Protein AF-A0A819IZ99-F1 (afdb_monomer)

Radius of gyration: 15.67 Å; Cα contacts (8 Å, |Δi|>4): 150; chains: 1; bounding box: 40×36×44 Å

Structure (mmCIF, N/CA/C/O backbone):
data_AF-A0A819IZ99-F1
#
_entry.id   AF-A0A819IZ99-F1
#
loop_
_atom_site.group_PDB
_atom_site.id
_atom_site.type_symbol
_atom_site.label_atom_id
_atom_site.label_alt_id
_atom_site.label_comp_id
_atom_site.label_asym_id
_atom_site.label_entity_id
_atom_site.label_seq_id
_atom_site.pdbx_PDB_ins_code
_atom_site.Cartn_x
_atom_site.Cartn_y
_atom_site.Cartn_z
_atom_site.occupancy
_atom_site.B_iso_or_equiv
_atom_site.auth_seq_id
_atom_site.auth_comp_id
_atom_site.auth_asym_id
_atom_site.auth_atom_id
_atom_site.pdbx_PDB_model_num
ATOM 1 N N . ASN A 1 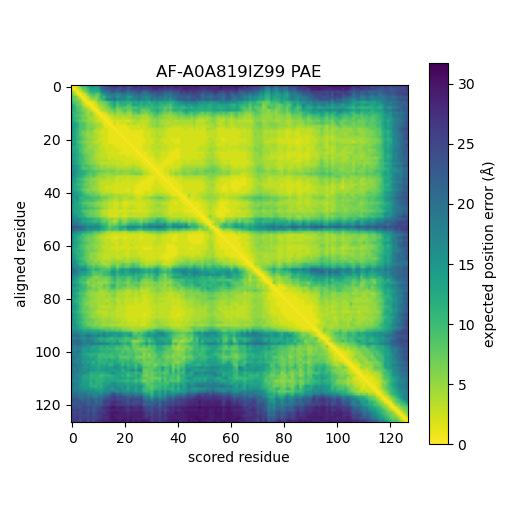1 ? 2.839 19.518 -19.912 1.00 38.50 1 ASN A N 1
ATOM 2 C CA . ASN A 1 1 ? 2.893 18.365 -20.835 1.00 38.50 1 ASN A CA 1
ATOM 3 C C . ASN A 1 1 ? 1.969 17.259 -20.353 1.00 38.50 1 ASN A C 1
ATOM 5 O O . ASN A 1 1 ? 2.310 16.549 -19.422 1.00 38.50 1 ASN A O 1
ATOM 9 N N . LEU A 1 2 ? 0.783 17.145 -20.958 1.00 36.69 2 LEU A N 1
ATOM 10 C CA . LEU A 1 2 ? -0.216 16.090 -20.690 1.00 36.69 2 LEU A CA 1
ATOM 11 C C . LEU A 1 2 ? 0.168 14.724 -21.302 1.00 36.69 2 LEU A C 1
ATOM 13 O O . LEU A 1 2 ? -0.513 13.726 -21.088 1.00 36.69 2 LEU A O 1
ATOM 17 N N . SER A 1 3 ? 1.264 14.670 -22.064 1.00 48.91 3 SER A N 1
ATOM 18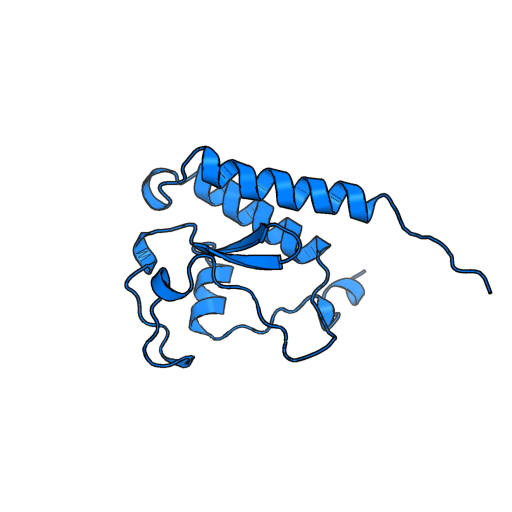 C CA . SER A 1 3 ? 1.785 13.456 -22.704 1.00 48.91 3 SER A CA 1
ATOM 19 C C . SER A 1 3 ? 2.386 12.457 -21.714 1.00 48.91 3 SER A C 1
ATOM 21 O O . SER A 1 3 ? 2.387 11.260 -21.986 1.00 48.91 3 SER A O 1
ATOM 23 N N . ASP A 1 4 ? 2.858 12.934 -20.559 1.00 50.50 4 ASP A N 1
ATOM 24 C CA . ASP A 1 4 ? 3.489 12.096 -19.539 1.00 50.50 4 ASP A CA 1
ATOM 25 C C . ASP A 1 4 ? 2.494 11.420 -18.609 1.00 50.50 4 ASP A C 1
ATOM 27 O O . ASP A 1 4 ? 2.907 10.553 -17.858 1.00 50.50 4 ASP A O 1
ATOM 31 N N . THR A 1 5 ? 1.209 11.782 -18.615 1.00 51.91 5 THR A N 1
ATOM 32 C CA . THR A 1 5 ? 0.215 11.216 -17.685 1.00 51.91 5 THR A CA 1
ATOM 33 C C . THR A 1 5 ? -0.387 9.916 -18.222 1.00 51.91 5 THR A C 1
ATOM 35 O O . THR A 1 5 ? -0.572 8.969 -17.462 1.00 51.91 5 THR A O 1
ATOM 38 N N . ASN A 1 6 ? -0.563 9.808 -19.543 1.00 54.19 6 ASN A N 1
ATOM 39 C CA . ASN A 1 6 ? -1.205 8.664 -20.206 1.00 54.19 6 ASN A CA 1
ATOM 40 C C . ASN A 1 6 ? -0.231 7.569 -20.673 1.00 54.19 6 ASN A C 1
ATOM 42 O O . ASN A 1 6 ? -0.625 6.662 -21.408 1.00 54.19 6 ASN A O 1
ATOM 46 N N . HIS A 1 7 ? 1.044 7.626 -20.275 1.00 60.16 7 HIS A N 1
ATOM 47 C CA . HIS A 1 7 ? 1.985 6.568 -20.626 1.00 60.16 7 HIS A CA 1
ATOM 48 C C . HIS A 1 7 ? 1.517 5.241 -19.993 1.00 60.16 7 HIS A C 1
ATOM 50 O O . HIS A 1 7 ? 1.280 5.198 -18.787 1.00 60.16 7 HIS A O 1
ATOM 56 N N . PRO A 1 8 ? 1.446 4.113 -20.726 1.00 60.59 8 PRO A N 1
ATOM 57 C CA . PRO A 1 8 ? 0.937 2.835 -20.200 1.00 60.59 8 PRO A CA 1
ATOM 58 C C . PRO A 1 8 ? 1.752 2.267 -19.024 1.00 60.59 8 PRO A C 1
ATOM 60 O O . PRO A 1 8 ? 1.306 1.359 -18.331 1.00 60.59 8 PRO A O 1
ATOM 63 N N . ARG A 1 9 ? 2.946 2.820 -18.777 1.00 65.00 9 ARG A N 1
ATOM 64 C CA . ARG A 1 9 ? 3.799 2.530 -17.608 1.00 65.00 9 ARG A CA 1
ATOM 65 C C . ARG A 1 9 ? 3.487 3.401 -16.382 1.00 65.00 9 ARG A C 1
ATOM 67 O O . ARG A 1 9 ? 4.137 3.247 -15.356 1.00 65.00 9 ARG A O 1
ATOM 74 N N . ASN A 1 10 ? 2.521 4.305 -16.467 1.00 65.44 10 ASN A N 1
ATOM 75 C CA . ASN A 1 10 ? 1.985 5.026 -15.310 1.00 65.44 10 ASN A CA 1
ATOM 76 C C . ASN A 1 10 ? 0.787 4.318 -14.693 1.00 65.44 10 ASN A C 1
ATOM 78 O O . ASN A 1 10 ? 0.373 4.668 -13.595 1.00 65.44 10 ASN A O 1
ATOM 82 N N . CYS A 1 11 ? 0.226 3.335 -15.393 1.00 66.38 11 CYS A N 1
ATOM 83 C CA . CYS A 1 11 ? -0.916 2.581 -14.917 1.00 66.38 11 CYS A CA 1
ATOM 84 C C . CYS A 1 11 ? -0.431 1.296 -14.249 1.00 66.38 11 CYS A C 1
ATOM 86 O O . CYS A 1 11 ? 0.331 0.521 -14.835 1.00 66.38 11 CYS A O 1
ATOM 88 N N . LEU A 1 12 ? -0.911 1.045 -13.034 1.00 75.00 12 LEU A N 1
ATOM 89 C CA . LEU A 1 12 ? -0.800 -0.254 -12.389 1.00 75.00 12 LEU A CA 1
ATOM 90 C C . LEU A 1 12 ? -2.144 -0.961 -12.550 1.00 75.00 12 LEU A C 1
ATOM 92 O O . LEU A 1 12 ? -3.147 -0.508 -12.016 1.00 75.00 12 LEU A O 1
ATOM 96 N N . ARG A 1 13 ? -2.175 -2.059 -13.309 1.00 77.25 13 ARG A N 1
ATOM 97 C CA . ARG A 1 13 ? -3.396 -2.863 -13.429 1.00 77.25 13 ARG A CA 1
ATOM 98 C C . ARG A 1 13 ? -3.551 -3.717 -12.178 1.00 77.25 13 ARG A C 1
ATOM 100 O O . ARG A 1 13 ? -2.744 -4.619 -11.954 1.00 77.25 13 ARG A O 1
ATOM 107 N N . LEU A 1 14 ? -4.577 -3.419 -11.395 1.00 81.69 14 LEU A N 1
ATOM 108 C CA . LEU A 1 14 ? -4.928 -4.117 -10.165 1.00 81.69 14 LEU A CA 1
ATOM 109 C C . LEU A 1 14 ? -6.275 -4.823 -10.337 1.00 81.69 14 LEU A C 1
ATOM 111 O O . LEU A 1 14 ? -7.040 -4.516 -11.248 1.00 81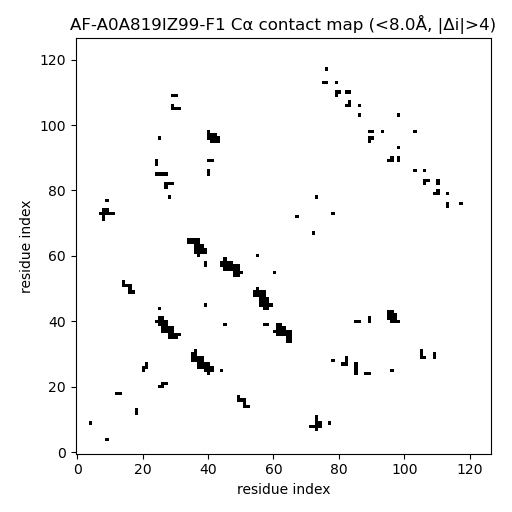.69 14 LEU A O 1
ATOM 115 N N . ALA A 1 15 ? -6.552 -5.801 -9.478 1.00 83.31 15 ALA A N 1
ATOM 116 C CA . ALA A 1 15 ? -7.911 -6.309 -9.349 1.00 83.31 15 ALA A CA 1
ATOM 117 C C . ALA A 1 15 ? -8.796 -5.224 -8.714 1.00 83.31 15 ALA A C 1
ATOM 119 O O . ALA A 1 15 ? -8.303 -4.471 -7.877 1.00 83.31 15 ALA A O 1
ATOM 120 N N . THR A 1 16 ? -10.075 -5.148 -9.087 1.00 86.69 16 THR A N 1
ATOM 121 C CA . THR A 1 16 ? -10.964 -4.018 -8.758 1.00 86.69 16 THR A CA 1
ATOM 122 C C . THR A 1 16 ? -10.985 -3.655 -7.271 1.00 86.69 16 THR A C 1
ATOM 124 O O . THR A 1 16 ? -10.921 -2.485 -6.912 1.00 86.69 16 THR A O 1
ATOM 127 N N . GLU A 1 17 ? -11.026 -4.637 -6.374 1.00 88.88 17 GLU A N 1
ATOM 128 C CA . GLU A 1 17 ? -11.041 -4.375 -4.931 1.00 88.88 17 GLU A CA 1
ATOM 129 C C . GLU A 1 17 ? -9.689 -3.869 -4.420 1.00 88.88 17 GLU A C 1
ATOM 131 O O . GLU A 1 17 ? -9.638 -3.011 -3.538 1.00 88.88 17 GLU A O 1
ATOM 136 N N . ILE A 1 18 ? -8.594 -4.372 -4.995 1.00 88.44 18 ILE A N 1
ATOM 137 C CA . ILE A 1 18 ? -7.238 -3.912 -4.682 1.00 88.44 18 ILE A CA 1
ATOM 138 C C . ILE A 1 18 ? -7.050 -2.483 -5.199 1.00 88.44 18 ILE A C 1
ATOM 140 O O . ILE A 1 18 ? -6.493 -1.662 -4.480 1.00 88.44 18 ILE A O 1
ATOM 144 N N . GLU A 1 19 ? -7.552 -2.170 -6.396 1.00 89.31 19 GLU A N 1
ATOM 145 C CA . GLU A 1 19 ? -7.560 -0.820 -6.969 1.00 89.31 19 GLU A CA 1
ATOM 146 C C . GLU A 1 19 ? -8.320 0.157 -6.068 1.00 89.31 19 GLU A C 1
ATOM 148 O O . GLU A 1 19 ? -7.755 1.153 -5.629 1.00 89.31 19 GLU A O 1
ATOM 153 N N . HIS A 1 20 ? -9.546 -0.183 -5.661 1.00 90.31 20 HIS A N 1
ATOM 154 C CA . HIS A 1 20 ? -10.320 0.646 -4.735 1.00 90.31 20 HIS A CA 1
ATOM 155 C C . HIS A 1 20 ? -9.607 0.877 -3.396 1.00 90.31 20 HIS A C 1
ATOM 157 O O . HIS A 1 20 ? -9.636 1.987 -2.860 1.00 90.31 20 HIS A O 1
ATOM 163 N N . ALA A 1 21 ? -8.975 -0.155 -2.829 1.00 90.19 21 ALA A N 1
ATOM 164 C CA . ALA A 1 21 ? -8.215 -0.020 -1.589 1.00 90.19 21 ALA A CA 1
ATOM 165 C C . ALA A 1 21 ? -6.928 0.806 -1.777 1.00 90.19 21 ALA A C 1
ATOM 167 O O . ALA A 1 21 ? -6.532 1.536 -0.866 1.00 90.19 21 ALA A O 1
ATOM 168 N N . PHE A 1 22 ? -6.299 0.719 -2.951 1.00 89.81 22 PHE A N 1
ATOM 169 C CA . PHE A 1 22 ? -5.117 1.490 -3.333 1.00 89.81 22 PHE A CA 1
ATOM 170 C C . PHE A 1 22 ? -5.449 2.978 -3.523 1.00 89.81 22 PHE A C 1
ATOM 172 O O . PHE A 1 22 ? -4.749 3.839 -2.985 1.00 89.81 22 PHE A O 1
ATOM 179 N N . ASP A 1 23 ? -6.554 3.293 -4.199 1.00 88.12 23 ASP A N 1
ATOM 180 C CA . ASP A 1 23 ? -7.024 4.666 -4.426 1.00 88.12 23 ASP A CA 1
ATOM 181 C C . ASP A 1 23 ? -7.458 5.346 -3.126 1.00 88.12 23 ASP A C 1
ATOM 183 O O . ASP A 1 23 ? -7.150 6.515 -2.885 1.00 88.12 23 ASP A O 1
ATOM 187 N N . LYS A 1 24 ? -8.115 4.591 -2.237 1.00 89.19 24 LYS A N 1
ATOM 188 C CA . LYS A 1 24 ? -8.489 5.055 -0.892 1.00 89.19 24 LYS A CA 1
ATOM 189 C C . LYS A 1 24 ? -7.335 5.030 0.112 1.00 89.19 24 LYS A C 1
ATOM 191 O O . LYS A 1 24 ? -7.543 5.380 1.271 1.00 89.19 24 LYS A O 1
ATOM 196 N N . LYS A 1 25 ? -6.132 4.624 -0.312 1.00 89.56 25 LYS A N 1
ATOM 197 C CA . LYS A 1 25 ? -4.912 4.557 0.513 1.00 89.56 25 LYS A CA 1
ATOM 198 C C . LYS A 1 25 ? -5.042 3.656 1.746 1.00 89.56 25 LYS A C 1
ATOM 200 O O . LYS A 1 25 ? -4.316 3.824 2.721 1.00 89.56 25 LYS A O 1
ATOM 205 N N . TYR A 1 26 ? -5.924 2.659 1.702 1.00 89.44 26 TYR A N 1
ATOM 206 C CA . TYR A 1 26 ? -5.980 1.603 2.717 1.00 89.44 26 TYR A CA 1
ATOM 207 C C . TYR A 1 26 ? -4.831 0.605 2.581 1.00 89.44 26 TYR A C 1
ATOM 209 O O . TYR A 1 26 ? -4.460 -0.058 3.551 1.00 89.44 26 TYR A O 1
ATOM 217 N N . LEU A 1 27 ? -4.236 0.532 1.393 1.00 90.88 27 LEU A N 1
ATOM 218 C CA . LEU A 1 27 ? -3.001 -0.184 1.127 1.00 90.88 27 LEU A CA 1
ATOM 219 C C . LEU A 1 27 ? -2.093 0.640 0.214 1.00 90.88 27 LEU A C 1
ATOM 221 O O . LEU A 1 27 ? -2.522 1.577 -0.458 1.00 90.88 27 LEU A O 1
ATOM 225 N N . THR A 1 28 ? -0.824 0.266 0.185 1.00 90.25 28 THR A N 1
ATOM 226 C CA . THR A 1 28 ? 0.196 0.835 -0.687 1.00 90.25 28 THR A CA 1
ATOM 227 C C . THR A 1 28 ? 1.223 -0.236 -1.063 1.00 90.25 28 THR A C 1
ATOM 229 O O . THR A 1 28 ? 1.003 -1.429 -0.849 1.00 90.25 28 THR A O 1
ATOM 232 N N . ILE A 1 29 ? 2.337 0.173 -1.663 1.00 87.38 29 ILE A N 1
ATOM 233 C CA . ILE A 1 29 ? 3.429 -0.706 -2.066 1.00 87.38 29 ILE A CA 1
ATOM 234 C C . ILE A 1 29 ? 4.685 -0.321 -1.289 1.00 87.38 29 ILE A C 1
ATOM 236 O O . ILE A 1 29 ? 5.019 0.851 -1.148 1.00 87.38 29 ILE A O 1
ATOM 240 N N . THR A 1 30 ? 5.427 -1.303 -0.809 1.00 84.50 30 THR A N 1
ATOM 241 C CA . THR A 1 30 ? 6.755 -1.093 -0.227 1.00 84.50 30 THR A CA 1
ATOM 242 C C . THR A 1 30 ? 7.795 -1.821 -1.059 1.00 84.50 30 THR A C 1
ATOM 244 O O . THR A 1 30 ? 7.475 -2.644 -1.923 1.00 84.50 30 THR A O 1
ATOM 247 N N . LYS A 1 31 ? 9.067 -1.492 -0.839 1.00 80.06 31 LYS A N 1
ATOM 248 C CA . LYS A 1 31 ? 10.182 -2.220 -1.434 1.00 80.06 31 LYS A CA 1
ATOM 249 C C . LYS A 1 31 ? 11.118 -2.676 -0.342 1.00 80.06 31 LYS A C 1
ATOM 251 O O . LYS A 1 31 ? 11.646 -1.861 0.404 1.00 80.06 31 LYS A O 1
ATOM 256 N N . GLU A 1 32 ? 11.362 -3.972 -0.318 1.00 78.88 32 GLU A N 1
ATOM 257 C CA . GLU A 1 32 ? 12.249 -4.612 0.639 1.00 78.88 32 GLU A CA 1
ATOM 258 C C . GLU A 1 32 ? 13.127 -5.604 -0.121 1.00 78.88 32 GLU A C 1
ATOM 260 O O . GLU A 1 32 ? 12.629 -6.371 -0.947 1.00 78.88 32 GLU A O 1
ATOM 265 N N . ASN A 1 33 ? 14.445 -5.543 0.086 1.00 79.44 33 ASN A N 1
ATOM 266 C CA . ASN A 1 33 ? 15.422 -6.410 -0.589 1.00 79.44 33 ASN A CA 1
ATOM 267 C C . ASN A 1 33 ? 15.273 -6.444 -2.125 1.00 79.44 33 ASN A C 1
ATOM 269 O O . ASN A 1 33 ? 15.446 -7.474 -2.768 1.00 79.44 33 ASN A O 1
ATOM 273 N N . GLY A 1 34 ? 14.906 -5.309 -2.733 1.00 76.06 34 GLY A N 1
ATOM 274 C CA . GLY A 1 34 ? 14.709 -5.198 -4.183 1.00 76.06 34 GLY A CA 1
ATOM 275 C C . GLY A 1 34 ? 13.347 -5.679 -4.703 1.00 76.06 34 GLY A C 1
ATOM 276 O O . GLY A 1 34 ? 13.022 -5.388 -5.855 1.00 76.06 34 GLY A O 1
ATOM 277 N N . GLN A 1 35 ? 12.531 -6.326 -3.869 1.00 82.88 35 GLN A N 1
ATOM 278 C CA . GLN A 1 35 ? 11.209 -6.840 -4.219 1.00 82.88 35 GLN A CA 1
ATOM 279 C C . GLN A 1 35 ? 10.115 -5.844 -3.815 1.00 82.88 35 GLN A C 1
ATOM 281 O O . GLN A 1 35 ? 10.101 -5.345 -2.692 1.00 82.88 35 GLN A O 1
ATOM 286 N N . LEU A 1 36 ? 9.185 -5.559 -4.734 1.00 84.75 36 LEU A N 1
ATOM 287 C CA . LEU A 1 36 ? 7.978 -4.791 -4.415 1.00 84.75 36 LEU A CA 1
ATOM 288 C C . LEU A 1 36 ? 6.980 -5.693 -3.693 1.00 84.75 36 LEU A C 1
ATOM 290 O O . LEU A 1 36 ? 6.758 -6.823 -4.134 1.00 84.75 36 LEU A O 1
ATOM 294 N N . LYS A 1 37 ? 6.380 -5.189 -2.619 1.00 87.19 37 LYS A N 1
ATOM 295 C CA . LYS A 1 37 ? 5.417 -5.904 -1.780 1.00 87.19 37 LYS A CA 1
ATOM 296 C C . LYS A 1 37 ? 4.177 -5.058 -1.531 1.00 87.19 37 LYS A C 1
ATOM 298 O O . LYS A 1 37 ? 4.258 -3.832 -1.527 1.00 87.19 37 LYS A O 1
ATOM 303 N N . ILE A 1 38 ? 3.037 -5.711 -1.334 1.00 89.56 38 ILE A N 1
ATOM 304 C CA . ILE A 1 38 ? 1.808 -5.045 -0.902 1.00 89.56 38 ILE A CA 1
ATOM 305 C C . ILE A 1 38 ? 1.946 -4.731 0.583 1.00 89.56 38 ILE A C 1
ATOM 307 O O . ILE A 1 38 ? 2.358 -5.578 1.369 1.00 89.56 38 ILE A O 1
ATOM 311 N N . PHE A 1 39 ? 1.578 -3.522 0.981 1.00 89.69 39 PHE A N 1
ATOM 312 C CA . PHE A 1 39 ? 1.580 -3.107 2.372 1.00 89.69 39 PHE A CA 1
ATOM 313 C C . PHE A 1 39 ? 0.195 -2.596 2.745 1.00 89.69 39 PHE A C 1
ATOM 315 O O . PHE A 1 39 ? -0.314 -1.666 2.127 1.00 89.69 39 PHE A O 1
ATOM 322 N N . LEU A 1 40 ? -0.423 -3.200 3.756 1.00 90.69 40 LEU A N 1
ATOM 323 C CA . LEU A 1 40 ? -1.702 -2.711 4.264 1.00 90.69 40 LEU A CA 1
ATOM 324 C C . LEU A 1 40 ? -1.427 -1.577 5.238 1.00 90.69 40 LEU A C 1
ATOM 326 O O . LEU A 1 40 ? -0.737 -1.781 6.231 1.00 90.69 40 LEU A O 1
ATOM 330 N N . LEU A 1 41 ? -1.986 -0.406 4.953 1.00 87.62 41 LEU A N 1
ATOM 331 C CA . LEU A 1 41 ? -1.912 0.741 5.847 1.00 87.62 41 LEU A CA 1
ATOM 332 C C . LEU A 1 41 ? -3.037 0.692 6.879 1.00 87.62 41 LEU A C 1
ATOM 334 O O . LEU A 1 41 ? -2.836 1.143 7.994 1.00 87.62 41 LEU A O 1
ATOM 338 N N . SER A 1 42 ? -4.219 0.169 6.535 1.00 86.62 42 SER A N 1
ATOM 339 C CA . SER A 1 42 ? -5.331 0.039 7.481 1.00 86.62 42 SER A CA 1
ATOM 340 C C . SER A 1 42 ? -5.636 -1.419 7.796 1.00 86.62 42 SER A C 1
ATOM 342 O O . SER A 1 42 ? -5.908 -2.227 6.908 1.00 86.62 42 SER A O 1
ATOM 344 N N . LYS A 1 43 ? -5.676 -1.750 9.090 1.00 81.88 43 LYS A N 1
ATOM 345 C CA . LYS A 1 43 ? -6.090 -3.080 9.565 1.00 81.88 43 LYS A CA 1
ATOM 346 C C . LYS A 1 43 ? -7.595 -3.322 9.414 1.00 81.88 43 LYS A C 1
ATOM 348 O O . LYS A 1 43 ? -8.022 -4.472 9.455 1.00 81.88 43 LYS A O 1
ATOM 353 N N . THR A 1 44 ? -8.386 -2.268 9.195 1.00 87.75 44 THR A N 1
ATOM 354 C CA . THR A 1 44 ? -9.852 -2.350 9.046 1.00 87.75 44 THR A CA 1
ATOM 355 C C . THR A 1 44 ? -10.283 -3.201 7.853 1.00 87.75 44 THR A C 1
ATOM 357 O O . THR A 1 44 ? -11.338 -3.830 7.894 1.00 87.75 44 THR A O 1
ATOM 360 N N . ILE A 1 45 ? -9.448 -3.265 6.812 1.00 89.56 45 ILE A N 1
ATOM 361 C CA . ILE A 1 45 ? -9.730 -4.045 5.607 1.00 89.56 45 ILE A CA 1
ATOM 362 C C . ILE A 1 45 ? -9.151 -5.461 5.658 1.00 89.56 45 ILE A C 1
ATOM 364 O O . ILE A 1 45 ? -9.448 -6.252 4.774 1.00 89.56 45 ILE A O 1
ATOM 368 N N . SER A 1 46 ? -8.357 -5.807 6.680 1.00 90.19 46 SER A N 1
ATOM 369 C CA . SER A 1 46 ? -7.575 -7.053 6.722 1.00 90.19 46 SER A CA 1
ATOM 370 C C . SER A 1 46 ? -8.430 -8.309 6.504 1.00 90.19 46 SER A C 1
ATOM 372 O O . SER A 1 46 ? -8.068 -9.175 5.717 1.00 90.19 46 SER A O 1
ATOM 374 N N . SER A 1 47 ? -9.610 -8.387 7.125 1.00 90.50 47 SER A N 1
ATOM 375 C CA . SER A 1 47 ? -10.524 -9.532 6.995 1.00 90.50 47 SER A CA 1
ATOM 376 C C . SER A 1 47 ? -11.435 -9.482 5.762 1.00 90.50 47 SER A C 1
ATOM 378 O O . SER A 1 47 ? -12.190 -10.426 5.519 1.00 90.50 47 SER A O 1
ATOM 380 N N . GLN A 1 48 ? -11.404 -8.400 4.977 1.00 91.69 48 GLN A N 1
ATOM 381 C CA . GLN A 1 48 ? -12.244 -8.271 3.788 1.00 91.69 48 GLN A CA 1
ATOM 382 C C . GLN A 1 48 ? -11.739 -9.209 2.687 1.00 91.69 48 GLN A C 1
ATOM 384 O O . GLN A 1 48 ? -10.538 -9.302 2.426 1.00 91.69 48 GLN A O 1
ATOM 389 N N . ARG A 1 49 ? -12.668 -9.917 2.036 1.00 90.88 49 ARG A N 1
ATOM 390 C CA . ARG A 1 49 ? -12.357 -10.864 0.958 1.00 90.88 49 ARG A CA 1
ATOM 391 C C . ARG A 1 49 ? -12.096 -10.138 -0.356 1.00 90.88 49 ARG A C 1
ATOM 393 O O . ARG A 1 49 ? -12.824 -9.220 -0.716 1.00 90.88 49 ARG A O 1
ATOM 400 N N . ILE A 1 50 ? -11.115 -10.635 -1.101 1.00 89.50 50 ILE A N 1
ATOM 401 C CA . ILE A 1 50 ? -10.815 -10.205 -2.466 1.00 89.50 50 ILE A CA 1
ATOM 402 C C . ILE A 1 50 ? -11.526 -11.184 -3.399 1.00 89.50 50 ILE A C 1
ATOM 404 O O . ILE A 1 50 ? -11.056 -12.300 -3.642 1.00 89.50 50 ILE A O 1
ATOM 408 N N . THR A 1 51 ? -12.715 -10.811 -3.867 1.00 83.50 51 THR A N 1
ATOM 409 C CA . THR A 1 51 ? -13.608 -11.733 -4.586 1.00 83.50 51 THR A CA 1
ATOM 410 C C . THR A 1 51 ? -13.039 -12.149 -5.939 1.00 83.50 51 THR A C 1
ATOM 412 O O . THR A 1 51 ? -13.215 -13.290 -6.360 1.00 83.50 51 THR A O 1
ATOM 415 N N . THR A 1 52 ? -12.256 -11.268 -6.558 1.00 76.56 52 THR A N 1
ATOM 416 C CA . THR A 1 52 ? -11.573 -11.487 -7.839 1.00 76.56 52 THR A CA 1
ATOM 417 C C . THR A 1 52 ? -10.443 -12.521 -7.812 1.00 76.56 52 THR A C 1
ATOM 419 O O . THR A 1 52 ? -10.127 -13.082 -8.859 1.00 76.56 52 THR A O 1
ATOM 422 N N . VAL A 1 53 ? -9.824 -12.798 -6.657 1.00 69.06 53 VAL A N 1
ATOM 423 C CA . VAL A 1 53 ? -8.625 -13.667 -6.565 1.00 69.06 53 VAL A CA 1
ATOM 424 C C . VAL A 1 53 ? -8.937 -15.043 -5.953 1.00 69.06 53 VAL A C 1
ATOM 426 O O . VAL A 1 53 ? -8.096 -15.935 -5.968 1.00 69.06 53 VAL A O 1
ATOM 429 N N . SER A 1 54 ? -10.184 -15.264 -5.520 1.00 68.06 54 SER A N 1
ATOM 430 C CA . SER A 1 54 ? -10.693 -16.457 -4.823 1.00 68.06 54 SER A CA 1
ATOM 431 C C . SER A 1 54 ? -9.905 -16.831 -3.550 1.00 68.06 54 SER A C 1
ATOM 433 O O . SER A 1 54 ? -8.681 -16.766 -3.479 1.00 68.06 54 SER A O 1
ATOM 435 N N . SER A 1 55 ? -10.636 -17.175 -2.486 1.00 79.56 55 SER A N 1
ATOM 436 C CA . SER A 1 55 ? -10.141 -17.562 -1.143 1.00 79.56 55 SER A CA 1
ATOM 437 C C . SER A 1 55 ? -9.225 -16.603 -0.356 1.00 79.56 55 SER A C 1
ATOM 439 O O . SER A 1 55 ? -9.034 -16.865 0.824 1.00 79.56 55 SER A O 1
ATOM 441 N N . HIS A 1 56 ? -8.731 -15.498 -0.921 1.00 88.69 56 HIS A N 1
ATOM 442 C CA . HIS A 1 56 ? -7.838 -14.571 -0.213 1.00 88.69 56 HIS A CA 1
ATOM 443 C C . HIS A 1 56 ? -8.581 -13.379 0.406 1.00 88.69 56 HIS A C 1
ATOM 445 O O . HIS A 1 56 ? -9.568 -12.868 -0.136 1.00 88.69 56 HIS A O 1
ATOM 451 N N . THR A 1 57 ? -8.063 -12.911 1.532 1.00 92.62 57 THR A N 1
ATOM 452 C CA . THR A 1 57 ? -8.380 -11.640 2.183 1.00 92.62 57 THR A CA 1
ATOM 453 C C . THR A 1 57 ? -7.273 -10.616 1.933 1.00 92.62 57 THR A C 1
ATOM 455 O O . THR A 1 57 ? -6.195 -10.958 1.443 1.00 92.62 57 THR A O 1
ATOM 458 N N . PHE A 1 58 ? -7.506 -9.347 2.280 1.00 92.12 58 PHE A N 1
ATOM 459 C CA . PHE A 1 58 ? -6.421 -8.361 2.265 1.00 92.12 58 PHE A CA 1
ATOM 460 C C . PHE A 1 58 ? -5.288 -8.742 3.222 1.00 92.12 58 PHE A C 1
ATOM 462 O O . PHE A 1 58 ? -4.122 -8.535 2.890 1.00 92.12 58 PHE A O 1
ATOM 469 N N . GLY A 1 59 ? -5.611 -9.323 4.379 1.00 91.31 59 GLY A N 1
ATOM 470 C CA . GLY A 1 59 ? -4.633 -9.803 5.352 1.00 91.31 59 GLY A CA 1
ATOM 471 C C . GLY A 1 59 ? -3.690 -10.847 4.759 1.00 91.31 59 GLY A C 1
ATOM 472 O O . GLY A 1 59 ? -2.482 -10.742 4.952 1.00 91.31 59 GLY A O 1
ATOM 473 N N . ASP A 1 60 ? -4.216 -11.776 3.957 1.00 91.19 60 ASP A N 1
ATOM 474 C CA . ASP A 1 60 ? -3.416 -12.826 3.305 1.00 91.19 60 ASP A CA 1
ATOM 475 C C . ASP A 1 60 ? -2.405 -12.267 2.296 1.00 91.19 60 ASP A C 1
ATOM 477 O O . ASP A 1 60 ? -1.367 -12.878 2.045 1.00 91.19 60 ASP A O 1
ATOM 481 N N . ILE A 1 61 ? -2.694 -11.101 1.710 1.00 90.19 61 ILE A N 1
ATOM 482 C CA . ILE A 1 61 ? -1.804 -10.443 0.747 1.00 90.19 61 ILE A CA 1
ATOM 483 C C . ILE A 1 61 ? -0.911 -9.374 1.389 1.00 90.19 61 ILE A C 1
ATOM 485 O O . ILE A 1 61 ? -0.121 -8.739 0.687 1.00 90.19 61 ILE A O 1
ATOM 489 N N . HIS A 1 62 ? -0.996 -9.154 2.704 1.00 90.44 62 HIS A N 1
ATOM 490 C CA . HIS A 1 62 ? -0.079 -8.256 3.400 1.00 90.44 62 HIS A CA 1
ATOM 491 C C . HIS A 1 62 ? 1.361 -8.775 3.270 1.00 90.44 62 HIS A C 1
ATOM 493 O O . HIS A 1 62 ? 1.636 -9.944 3.518 1.00 90.44 62 HIS A O 1
ATOM 499 N N . GLN A 1 63 ? 2.288 -7.905 2.862 1.00 88.00 63 GLN A N 1
ATOM 500 C CA . GLN A 1 63 ? 3.690 -8.224 2.547 1.00 88.00 63 GLN A CA 1
ATOM 501 C C . GLN A 1 63 ? 3.890 -9.200 1.376 1.00 88.00 63 GLN A C 1
ATOM 503 O O . GLN A 1 63 ? 5.029 -9.580 1.082 1.00 88.00 63 GLN A O 1
ATOM 508 N N . ALA A 1 64 ? 2.828 -9.576 0.659 1.00 89.31 64 ALA A N 1
ATOM 509 C CA . ALA A 1 64 ? 2.946 -10.446 -0.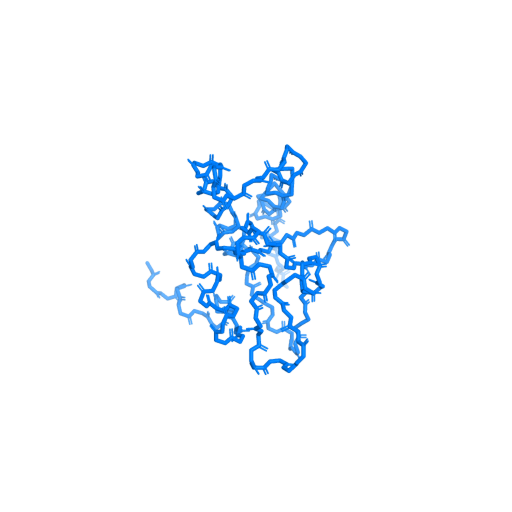502 1.00 89.31 64 ALA A CA 1
ATOM 510 C C . ALA A 1 64 ? 3.693 -9.732 -1.645 1.00 89.31 64 ALA A C 1
ATOM 512 O O . ALA A 1 64 ? 3.496 -8.529 -1.865 1.00 89.31 64 ALA A O 1
ATOM 513 N N . PRO A 1 65 ? 4.553 -10.442 -2.398 1.00 88.12 65 PRO A N 1
ATOM 514 C CA . PRO A 1 65 ? 5.302 -9.850 -3.496 1.00 88.12 65 PRO A CA 1
ATOM 515 C C . PRO A 1 65 ? 4.378 -9.450 -4.655 1.00 88.12 65 PRO A C 1
ATOM 517 O O . PRO A 1 65 ? 3.528 -10.226 -5.089 1.00 88.12 65 PRO A O 1
ATOM 520 N N . LEU A 1 66 ? 4.594 -8.262 -5.225 1.00 84.19 66 LEU A N 1
ATOM 521 C CA . LEU A 1 66 ? 3.961 -7.874 -6.483 1.00 84.19 66 LEU A CA 1
ATOM 522 C C . LEU A 1 66 ? 4.587 -8.661 -7.635 1.00 84.19 66 LEU A C 1
ATOM 524 O O . LEU A 1 66 ? 5.780 -8.530 -7.930 1.00 84.19 66 LEU A O 1
ATOM 528 N N . LEU A 1 67 ? 3.750 -9.438 -8.315 1.00 81.81 67 LEU A N 1
ATOM 529 C CA . LEU A 1 67 ? 4.121 -10.203 -9.497 1.00 81.81 67 LEU A CA 1
ATOM 530 C C . LEU A 1 67 ? 3.654 -9.469 -10.756 1.00 81.81 67 LEU A C 1
ATOM 532 O O . LEU A 1 67 ? 2.463 -9.247 -10.965 1.00 81.81 67 LEU A O 1
ATOM 536 N N . PHE A 1 68 ? 4.599 -9.118 -11.626 1.00 74.81 68 PHE A N 1
ATOM 537 C CA . PHE A 1 68 ? 4.305 -8.504 -12.920 1.00 74.81 68 PHE A CA 1
ATOM 538 C C . PHE A 1 68 ? 4.363 -9.578 -14.005 1.00 74.81 68 PHE A C 1
ATOM 540 O O . PHE A 1 68 ? 5.416 -10.171 -14.233 1.00 74.81 68 PHE A O 1
ATOM 547 N N . LYS A 1 69 ? 3.242 -9.816 -14.697 1.00 67.75 69 LYS A N 1
ATOM 548 C CA . LYS A 1 69 ? 3.166 -10.797 -15.797 1.00 67.75 69 LYS A CA 1
ATOM 549 C C . LYS A 1 69 ? 3.949 -10.371 -17.048 1.00 67.75 69 LYS A C 1
ATOM 551 O O . LYS A 1 69 ? 4.158 -11.180 -17.944 1.00 67.75 69 LYS A O 1
ATOM 556 N N . ASN A 1 70 ? 4.368 -9.110 -17.138 1.00 65.00 70 ASN A N 1
ATOM 557 C CA . ASN A 1 70 ? 5.044 -8.540 -18.299 1.00 65.00 70 ASN A CA 1
ATOM 558 C C . ASN A 1 70 ? 6.263 -7.688 -17.899 1.00 65.00 70 ASN A C 1
ATOM 560 O O . ASN A 1 70 ? 6.421 -7.262 -16.755 1.00 65.00 70 ASN A O 1
ATOM 564 N N . ARG A 1 71 ? 7.140 -7.413 -18.877 1.00 61.16 71 ARG A N 1
ATOM 565 C CA . ARG A 1 71 ? 8.297 -6.508 -18.707 1.00 61.16 71 ARG A CA 1
ATOM 566 C C . ARG A 1 71 ? 7.889 -5.035 -18.534 1.00 61.16 71 ARG A C 1
ATOM 568 O O . ARG A 1 71 ? 8.725 -4.218 -18.156 1.00 61.16 71 ARG A O 1
ATOM 575 N N . ASN A 1 72 ? 6.614 -4.703 -18.753 1.00 60.19 72 ASN A N 1
ATOM 576 C CA . ASN A 1 72 ? 6.052 -3.357 -18.618 1.00 60.19 72 ASN A CA 1
ATOM 577 C C . ASN A 1 72 ? 5.783 -3.015 -17.150 1.00 60.19 72 ASN A C 1
ATOM 579 O O . ASN A 1 72 ? 4.646 -2.814 -16.732 1.00 60.19 72 ASN A O 1
ATOM 583 N N . ARG A 1 73 ? 6.858 -2.954 -16.362 1.00 67.94 73 ARG A N 1
ATOM 584 C CA . ARG A 1 73 ? 6.787 -2.502 -14.974 1.00 67.94 73 ARG A CA 1
ATOM 585 C C . ARG A 1 73 ? 6.467 -1.003 -14.936 1.00 67.94 73 ARG A C 1
ATOM 587 O O . ARG A 1 73 ? 7.027 -0.248 -15.752 1.00 67.94 73 ARG A O 1
ATOM 594 N N . PRO A 1 74 ? 5.603 -0.571 -14.002 1.00 69.44 74 PRO A N 1
ATOM 595 C CA . PRO A 1 74 ? 5.287 0.835 -13.845 1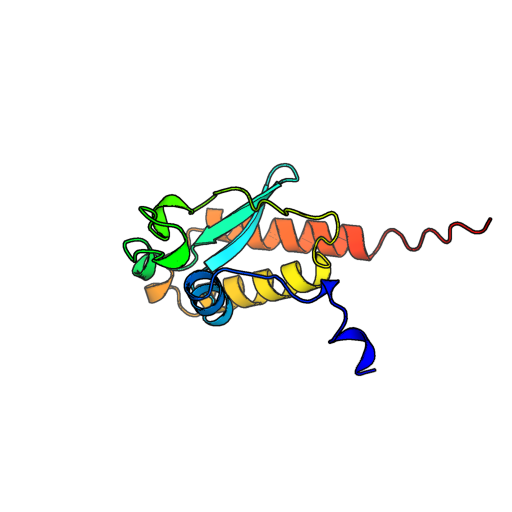.00 69.44 74 PRO A CA 1
ATOM 596 C C . PRO A 1 74 ? 6.539 1.642 -13.491 1.00 69.44 74 PRO A C 1
ATOM 598 O O . PRO A 1 74 ? 7.502 1.111 -12.925 1.00 69.44 74 PRO A O 1
ATOM 601 N N . TYR A 1 75 ? 6.544 2.931 -13.826 1.00 72.31 75 TYR A N 1
ATOM 602 C CA . TYR A 1 75 ? 7.626 3.813 -13.410 1.00 72.31 75 TYR A CA 1
ATOM 603 C C . TYR A 1 75 ? 7.659 3.897 -11.889 1.00 72.31 75 TYR A C 1
ATOM 605 O O . TYR A 1 75 ? 6.706 4.339 -11.246 1.00 72.31 75 TYR A O 1
ATOM 613 N N . HIS A 1 76 ? 8.794 3.507 -11.311 1.00 72.25 76 HIS A N 1
ATOM 614 C CA . HIS A 1 76 ? 8.948 3.495 -9.865 1.00 72.25 76 HIS A CA 1
ATOM 615 C C . HIS A 1 76 ? 8.727 4.880 -9.240 1.00 72.25 76 HIS A C 1
ATOM 617 O O . HIS A 1 76 ? 8.212 4.955 -8.136 1.00 72.25 76 HIS A O 1
ATOM 623 N N . ARG A 1 77 ? 9.047 5.976 -9.946 1.00 70.19 77 ARG A N 1
ATOM 624 C CA . ARG A 1 77 ? 8.831 7.350 -9.461 1.00 70.19 77 ARG A CA 1
ATOM 625 C C . ARG A 1 77 ? 7.360 7.642 -9.135 1.00 70.19 77 ARG A C 1
ATOM 627 O O . ARG A 1 77 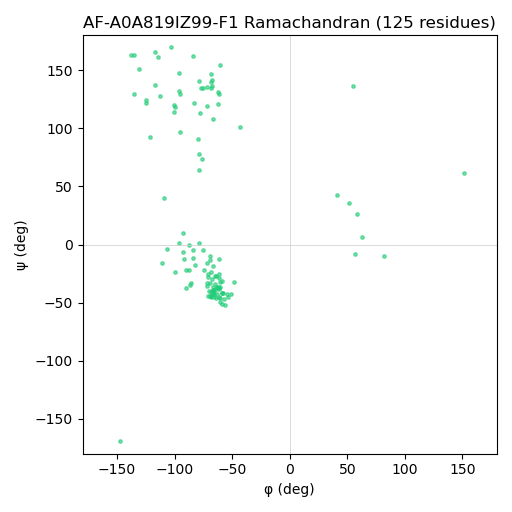? 7.081 8.254 -8.110 1.00 70.19 77 ARG A O 1
ATOM 634 N N . MET A 1 78 ? 6.432 7.175 -9.972 1.00 72.75 78 MET A N 1
ATOM 635 C CA . MET A 1 78 ? 4.990 7.345 -9.744 1.00 72.75 78 MET A CA 1
ATOM 636 C C . MET A 1 78 ? 4.507 6.489 -8.573 1.00 72.75 78 MET A C 1
ATOM 638 O O . MET A 1 78 ? 3.739 6.965 -7.740 1.00 72.75 78 MET A O 1
ATOM 642 N N . LEU A 1 79 ? 5.018 5.257 -8.467 1.00 77.56 79 LEU A N 1
ATOM 643 C CA . LEU A 1 79 ? 4.754 4.407 -7.308 1.00 77.56 79 LEU A CA 1
ATOM 644 C C . LEU A 1 79 ? 5.263 5.058 -6.016 1.00 77.56 79 LEU A C 1
ATOM 646 O O . LEU A 1 79 ? 4.504 5.140 -5.063 1.00 77.56 79 LEU A O 1
ATOM 650 N N . ALA A 1 80 ? 6.487 5.601 -5.995 1.00 77.44 80 ALA A N 1
ATOM 651 C CA . ALA A 1 80 ? 7.029 6.325 -4.837 1.00 77.44 80 ALA A CA 1
ATOM 652 C C . ALA A 1 80 ? 6.106 7.442 -4.363 1.00 77.44 80 ALA A C 1
ATOM 654 O O . ALA A 1 80 ? 5.900 7.596 -3.162 1.00 77.44 80 ALA A O 1
ATOM 655 N N . LEU A 1 81 ? 5.588 8.237 -5.302 1.00 78.31 81 LEU A N 1
ATOM 656 C CA . LEU A 1 81 ? 4.748 9.381 -4.977 1.00 78.31 81 LEU A CA 1
ATOM 657 C C . LEU A 1 81 ? 3.429 8.943 -4.335 1.00 78.31 81 LEU A C 1
ATOM 659 O O . LEU A 1 81 ? 3.010 9.536 -3.339 1.00 78.31 81 LEU A O 1
ATOM 663 N N . HIS A 1 82 ? 2.802 7.889 -4.872 1.00 82.00 82 HIS A N 1
ATOM 664 C CA . HIS A 1 82 ? 1.625 7.289 -4.243 1.00 82.00 82 HIS A CA 1
ATOM 665 C C . HIS A 1 82 ? 1.960 6.780 -2.843 1.00 82.00 82 HIS A C 1
ATOM 667 O O . HIS A 1 82 ? 1.281 7.163 -1.893 1.00 82.00 82 HIS A O 1
ATOM 673 N N . CYS A 1 83 ? 3.046 6.015 -2.697 1.00 84.06 83 CYS A N 1
ATOM 674 C CA . CYS A 1 83 ? 3.470 5.483 -1.407 1.00 84.06 83 CYS A CA 1
ATOM 675 C C . CYS A 1 83 ? 3.685 6.594 -0.382 1.00 84.06 83 CYS A C 1
ATOM 677 O O . CYS A 1 83 ? 3.149 6.521 0.721 1.00 84.06 83 CYS A O 1
ATOM 679 N N . TYR A 1 84 ? 4.392 7.661 -0.757 1.00 83.19 84 TYR A N 1
ATOM 680 C CA . TYR A 1 84 ? 4.569 8.825 0.104 1.00 83.19 84 TYR A CA 1
ATOM 681 C C . TYR A 1 84 ? 3.232 9.414 0.547 1.00 83.19 84 TYR A C 1
ATOM 683 O O . TYR A 1 84 ? 2.992 9.572 1.741 1.00 83.19 84 TYR A O 1
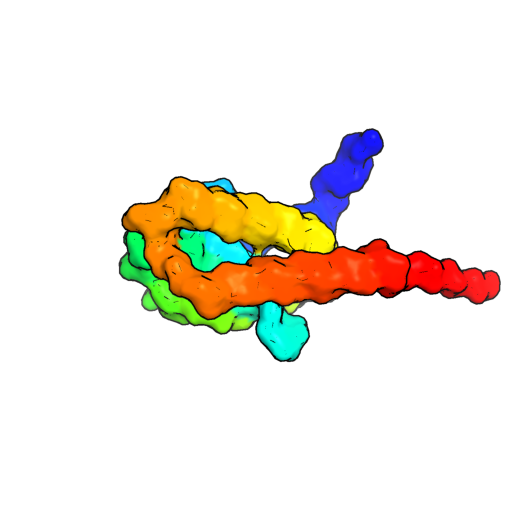ATOM 691 N N . SER A 1 85 ? 2.337 9.693 -0.404 1.00 84.50 85 SER A N 1
ATOM 692 C CA . SER A 1 85 ? 1.029 10.276 -0.103 1.00 84.50 85 SER A CA 1
ATOM 693 C C . SER A 1 85 ? 0.181 9.377 0.798 1.00 84.50 85 SER A C 1
ATOM 695 O O . SER A 1 85 ? -0.511 9.877 1.685 1.00 84.50 85 SER A O 1
ATOM 697 N N . ALA A 1 86 ? 0.237 8.062 0.583 1.00 87.31 86 ALA A N 1
ATOM 698 C CA . ALA A 1 86 ? -0.513 7.081 1.351 1.00 87.31 86 ALA A CA 1
ATOM 699 C C . ALA A 1 86 ? -0.010 6.995 2.801 1.00 87.31 86 ALA A C 1
ATOM 701 O O . ALA A 1 86 ? -0.810 7.063 3.733 1.00 87.31 86 ALA A O 1
ATOM 702 N N . PHE A 1 87 ? 1.309 6.946 3.004 1.00 84.69 87 PHE A N 1
ATOM 703 C CA . PHE A 1 87 ? 1.899 6.960 4.344 1.00 84.69 87 PHE A CA 1
ATOM 704 C C . PHE A 1 87 ? 1.681 8.291 5.073 1.00 84.69 87 PHE A C 1
ATOM 706 O O . PHE A 1 87 ? 1.345 8.282 6.255 1.00 84.69 87 PHE A O 1
ATOM 713 N N . GLU A 1 88 ? 1.808 9.434 4.396 1.00 84.31 88 GLU A N 1
ATOM 714 C CA . GLU A 1 88 ? 1.521 10.745 4.998 1.00 84.31 88 GLU A CA 1
ATOM 715 C C . GLU A 1 88 ? 0.051 10.884 5.415 1.00 84.31 88 GLU A C 1
ATOM 717 O O . GLU A 1 88 ? -0.255 11.460 6.459 1.00 84.31 88 GLU A O 1
ATOM 722 N N . GLU A 1 89 ? -0.881 10.329 4.639 1.00 85.12 89 GLU A N 1
ATOM 723 C CA . GLU A 1 89 ? -2.292 10.309 5.019 1.00 85.12 89 GLU A CA 1
ATOM 724 C C . GLU A 1 89 ? -2.556 9.393 6.217 1.00 85.12 89 GLU A C 1
ATOM 726 O O . GLU A 1 89 ? -3.230 9.799 7.167 1.00 85.12 89 GLU A O 1
ATOM 731 N N . ALA A 1 90 ? -1.972 8.197 6.217 1.00 82.50 90 ALA A N 1
ATOM 732 C CA . ALA A 1 90 ? -2.080 7.264 7.329 1.00 82.50 90 ALA A CA 1
ATOM 733 C C . ALA A 1 90 ? -1.487 7.845 8.631 1.00 82.50 90 ALA A C 1
ATOM 735 O O . ALA A 1 90 ? -2.094 7.709 9.694 1.00 82.50 90 ALA A O 1
ATOM 736 N N . LYS A 1 91 ? -0.375 8.596 8.553 1.00 80.62 91 LYS A N 1
ATOM 737 C CA . LYS A 1 91 ? 0.188 9.350 9.692 1.00 80.62 91 LYS A CA 1
ATOM 738 C C . LYS A 1 91 ? -0.756 10.426 10.221 1.00 80.62 91 LYS A C 1
ATOM 740 O O . LYS A 1 91 ? -0.799 10.640 11.426 1.00 80.62 91 LYS A O 1
ATOM 745 N N . LYS A 1 92 ? -1.517 11.108 9.361 1.00 82.25 92 LYS A N 1
ATOM 746 C CA . LYS A 1 92 ? -2.525 12.095 9.799 1.00 82.25 92 LYS A CA 1
ATOM 747 C C . LYS A 1 92 ? -3.734 11.428 10.458 1.00 82.25 92 LYS A C 1
ATOM 749 O O . LYS A 1 92 ? -4.380 12.029 11.311 1.00 82.25 92 LYS A O 1
ATOM 754 N N . LYS A 1 93 ? -4.028 10.183 10.080 1.00 78.25 93 LYS A N 1
ATOM 755 C CA . LYS A 1 93 ? -5.196 9.407 10.513 1.00 78.25 93 LYS A CA 1
ATOM 756 C C . LYS A 1 93 ? -4.820 8.250 11.455 1.00 78.25 93 LYS A C 1
ATOM 758 O O . LYS A 1 93 ? -5.411 7.178 11.371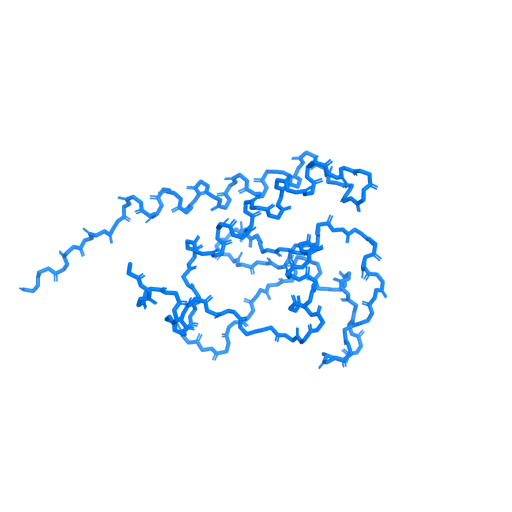 1.00 78.25 93 LYS A O 1
ATOM 763 N N . GLN A 1 94 ? -3.877 8.441 12.386 1.00 66.31 94 GLN A N 1
ATOM 764 C CA . GLN A 1 94 ? -3.303 7.355 13.216 1.00 66.31 94 GLN A CA 1
ATOM 765 C C . GLN A 1 94 ? -4.332 6.420 13.884 1.00 66.31 94 GLN A C 1
ATOM 767 O O . GLN A 1 94 ? -4.072 5.226 14.023 1.00 66.31 94 GLN A O 1
ATOM 772 N N . LYS A 1 95 ? -5.520 6.929 14.246 1.00 62.72 95 LYS A N 1
ATOM 773 C CA . LYS A 1 95 ? -6.614 6.136 14.841 1.00 62.72 95 LYS A CA 1
ATOM 774 C C . LYS A 1 95 ? -7.203 5.069 13.902 1.00 62.72 95 LYS A C 1
ATOM 776 O O . LYS A 1 95 ? -7.725 4.074 14.387 1.00 62.72 95 LYS A O 1
ATOM 781 N N . GLU A 1 96 ? -7.133 5.270 12.588 1.00 65.25 96 GLU A N 1
ATOM 782 C CA . GLU A 1 96 ? -7.702 4.381 11.558 1.00 65.25 96 GLU A CA 1
ATOM 783 C C . GLU A 1 96 ? -6.643 3.451 10.931 1.00 65.25 96 GLU A C 1
ATOM 785 O O . GLU A 1 96 ? -6.967 2.371 10.426 1.00 65.25 96 GLU A O 1
ATOM 790 N N . PHE A 1 97 ? -5.368 3.851 10.986 1.00 67.00 97 PHE A N 1
ATOM 791 C CA . PHE A 1 97 ? -4.275 3.172 10.286 1.00 67.00 97 PHE A CA 1
ATOM 792 C C . PHE A 1 97 ? -3.285 2.446 11.215 1.00 67.00 97 PHE A C 1
ATOM 794 O O . PHE A 1 97 ? -2.586 1.559 10.748 1.00 67.00 97 PHE A O 1
ATOM 801 N N . LEU A 1 98 ? -3.261 2.722 12.530 1.00 63.50 98 LEU A N 1
ATOM 802 C CA . LEU A 1 98 ? -2.443 1.998 13.529 1.00 63.50 98 LEU A CA 1
ATOM 803 C C . LEU A 1 98 ? -1.014 1.660 13.044 1.00 63.50 98 LEU A C 1
ATOM 805 O O . LEU A 1 98 ? -0.540 0.536 13.234 1.00 63.50 98 LEU A O 1
ATOM 809 N N . LEU A 1 99 ? -0.362 2.619 12.380 1.00 69.81 99 LEU A N 1
ATOM 810 C CA . LEU A 1 99 ? 1.009 2.466 11.902 1.00 69.81 99 LEU A CA 1
ATOM 811 C C . LEU A 1 99 ? 1.961 2.403 13.093 1.00 69.81 99 LEU A C 1
ATOM 813 O O . LEU A 1 99 ? 1.867 3.221 14.009 1.00 69.81 99 LEU A O 1
ATOM 817 N N . THR A 1 100 ? 2.894 1.461 13.059 1.00 72.25 100 THR A N 1
ATOM 818 C CA . THR A 1 100 ? 4.035 1.451 13.975 1.00 72.25 100 THR A CA 1
ATOM 819 C C . THR A 1 100 ? 5.156 2.345 13.441 1.00 72.25 100 THR A C 1
ATOM 821 O O . THR A 1 100 ? 5.214 2.664 12.248 1.00 72.25 100 THR A O 1
ATOM 824 N N . ASP A 1 101 ? 6.094 2.732 14.306 1.00 69.06 101 ASP A N 1
ATOM 825 C CA . ASP A 1 101 ? 7.285 3.482 13.881 1.00 69.06 101 ASP A CA 1
ATOM 826 C C . ASP A 1 101 ? 8.129 2.690 12.868 1.00 69.06 101 ASP A C 1
ATOM 828 O O . ASP A 1 101 ? 8.701 3.266 11.939 1.00 69.06 101 ASP A O 1
ATOM 832 N N . ALA A 1 102 ? 8.140 1.357 12.987 1.00 71.38 102 ALA A N 1
ATOM 833 C CA . ALA A 1 102 ? 8.774 0.468 12.019 1.00 71.38 102 ALA A CA 1
ATOM 834 C C . ALA A 1 102 ? 8.103 0.555 10.636 1.00 71.38 102 ALA A C 1
ATOM 836 O O . ALA A 1 102 ? 8.791 0.579 9.615 1.00 71.38 102 ALA A O 1
ATOM 837 N N . ASP A 1 103 ? 6.775 0.701 10.586 1.00 71.81 103 ASP A N 1
ATOM 838 C CA . ASP A 1 103 ? 6.033 0.809 9.326 1.00 71.81 103 ASP A CA 1
ATOM 839 C C . ASP A 1 103 ? 6.371 2.103 8.574 1.00 71.81 103 ASP A C 1
ATOM 841 O O . ASP A 1 103 ? 6.519 2.116 7.349 1.00 71.81 103 ASP A O 1
ATOM 845 N N . CYS A 1 104 ? 6.584 3.192 9.316 1.00 66.69 104 CYS A N 1
ATOM 846 C CA . CYS A 1 104 ? 7.014 4.478 8.763 1.00 66.69 104 CYS A CA 1
ATOM 847 C C . CYS A 1 104 ? 8.440 4.435 8.177 1.00 66.69 104 CYS A C 1
ATOM 849 O O . CYS A 1 104 ? 8.815 5.285 7.359 1.00 66.69 104 CYS A O 1
ATOM 851 N N . HIS A 1 105 ? 9.243 3.437 8.552 1.00 70.25 105 HIS A N 1
ATOM 852 C CA . HIS A 1 105 ? 10.577 3.243 7.994 1.00 70.25 105 HIS A CA 1
ATOM 853 C C . HIS A 1 105 ? 10.517 2.740 6.539 1.00 70.25 105 HIS A C 1
ATOM 855 O O . HIS A 1 105 ? 11.321 3.163 5.704 1.00 70.25 105 HIS A O 1
ATOM 861 N N . TYR A 1 106 ? 9.504 1.937 6.180 1.00 66.88 106 TYR A N 1
ATOM 862 C CA . TYR A 1 106 ? 9.319 1.450 4.806 1.00 66.88 106 TYR A CA 1
ATOM 863 C C . TYR A 1 106 ? 9.024 2.572 3.805 1.00 66.88 106 TYR A C 1
ATOM 865 O O . TYR A 1 106 ? 9.541 2.547 2.684 1.00 66.88 106 TYR A O 1
ATOM 873 N N . SER A 1 107 ? 8.228 3.573 4.200 1.00 66.88 107 SER A N 1
ATOM 874 C CA . SER A 1 107 ? 7.922 4.724 3.341 1.00 66.88 107 SER A CA 1
ATOM 875 C C . SER A 1 107 ? 9.175 5.536 3.044 1.00 66.88 107 SER A C 1
ATOM 877 O O . SER A 1 107 ? 9.450 5.886 1.899 1.00 66.88 107 SER A O 1
ATOM 879 N N . THR A 1 108 ? 9.958 5.793 4.090 1.00 64.31 108 THR A N 1
ATOM 880 C CA . THR A 1 108 ? 11.157 6.627 4.033 1.00 64.31 108 THR A CA 1
ATOM 881 C C . THR A 1 108 ? 12.227 5.965 3.168 1.00 64.31 108 THR A C 1
ATOM 883 O O . THR A 1 108 ? 12.749 6.602 2.254 1.00 64.31 108 THR A O 1
ATOM 886 N N . ASN A 1 109 ? 12.459 4.662 3.354 1.00 68.25 109 ASN A N 1
ATOM 887 C CA . ASN A 1 109 ? 13.450 3.920 2.580 1.00 68.25 109 ASN A CA 1
ATOM 888 C C . ASN A 1 109 ? 13.070 3.809 1.102 1.00 68.25 109 ASN A C 1
ATOM 890 O O . ASN A 1 109 ? 13.926 4.012 0.247 1.00 68.25 109 ASN A O 1
ATOM 894 N N . TYR A 1 110 ? 11.804 3.540 0.761 1.00 67.88 110 TYR A N 1
ATOM 895 C CA . TYR A 1 110 ? 11.409 3.419 -0.648 1.00 67.88 110 TYR A CA 1
ATOM 896 C C . TYR A 1 110 ? 11.520 4.744 -1.410 1.00 67.88 110 TYR A C 1
ATOM 898 O O . TYR A 1 110 ? 11.967 4.760 -2.558 1.00 67.88 110 TYR A O 1
ATOM 906 N N . ILE A 1 111 ? 11.156 5.858 -0.769 1.00 67.38 111 ILE A N 1
ATOM 907 C CA . ILE A 1 111 ? 11.248 7.195 -1.364 1.00 67.38 111 ILE A CA 1
ATOM 908 C C . ILE A 1 111 ? 12.703 7.630 -1.494 1.00 67.38 111 ILE A C 1
ATOM 910 O O . ILE A 1 111 ? 13.083 8.114 -2.555 1.00 67.38 111 ILE A O 1
ATOM 914 N N . GLN A 1 112 ? 13.533 7.416 -0.469 1.00 66.62 112 GLN A N 1
ATOM 915 C CA . GLN A 1 112 ? 14.968 7.703 -0.545 1.00 66.62 112 GLN A CA 1
ATOM 916 C C . GLN A 1 112 ? 15.646 6.869 -1.635 1.00 66.62 112 GLN A C 1
ATOM 918 O O . GLN A 1 112 ? 16.368 7.413 -2.465 1.00 66.62 112 GLN A O 1
ATOM 923 N N . ASP A 1 113 ? 15.343 5.571 -1.710 1.00 66.75 113 ASP A N 1
ATOM 924 C CA . ASP A 1 113 ? 15.863 4.668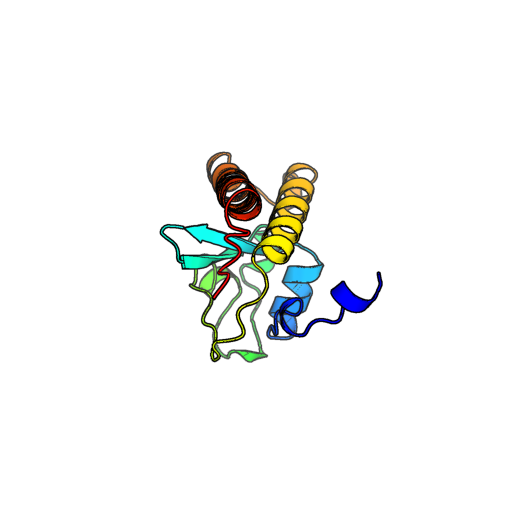 -2.741 1.00 66.75 113 ASP A CA 1
ATOM 925 C C . ASP A 1 113 ? 15.441 5.111 -4.158 1.00 66.75 113 ASP A C 1
ATOM 927 O O . ASP A 1 113 ? 16.135 4.822 -5.134 1.00 66.75 113 ASP A O 1
ATOM 931 N N . LEU A 1 114 ? 14.329 5.848 -4.280 1.00 64.56 114 LEU A N 1
ATOM 932 C CA . LEU A 1 114 ? 13.833 6.401 -5.540 1.00 64.56 114 LEU A CA 1
ATOM 933 C C . LEU A 1 114 ? 14.349 7.792 -5.876 1.00 64.56 114 LEU A C 1
ATOM 935 O O . LEU A 1 114 ? 14.651 8.033 -7.041 1.00 64.56 114 LEU A O 1
ATOM 939 N N . LEU A 1 115 ? 14.511 8.674 -4.896 1.00 59.50 115 LEU A N 1
ATOM 940 C CA . LEU A 1 115 ? 15.181 9.961 -5.078 1.00 59.50 115 LEU A CA 1
ATOM 941 C C . LEU A 1 115 ? 16.651 9.743 -5.457 1.00 59.50 115 LEU A C 1
ATOM 943 O O . LEU A 1 115 ? 17.117 10.327 -6.431 1.00 59.50 115 LEU A O 1
ATOM 947 N N . ASN A 1 116 ? 17.329 8.803 -4.793 1.00 57.00 116 ASN A N 1
ATOM 948 C CA . ASN A 1 116 ? 18.718 8.448 -5.088 1.00 57.00 116 ASN A CA 1
ATOM 949 C C . ASN A 1 116 ? 18.880 7.833 -6.491 1.00 57.00 116 ASN A C 1
ATOM 951 O O . ASN A 1 116 ? 19.877 8.073 -7.158 1.00 57.00 116 ASN A O 1
ATOM 955 N N . LYS A 1 117 ? 17.893 7.066 -6.982 1.00 55.53 117 LYS A N 1
ATOM 956 C CA . LYS A 1 117 ? 17.922 6.469 -8.338 1.00 55.53 117 LYS A CA 1
ATOM 957 C C . LYS A 1 117 ? 17.369 7.381 -9.433 1.00 55.53 117 LYS A C 1
ATOM 959 O O . LYS A 1 117 ? 17.678 7.166 -10.597 1.00 55.53 117 LYS A O 1
ATOM 964 N N . SER A 1 118 ? 16.538 8.362 -9.085 1.00 47.88 118 SER A N 1
ATOM 965 C CA . SER A 1 118 ? 16.003 9.357 -10.023 1.00 47.88 118 SER A CA 1
ATOM 966 C C . SER A 1 118 ? 16.982 10.504 -10.278 1.00 47.88 118 SER A C 1
ATOM 968 O O . SER A 1 118 ? 16.788 11.222 -11.255 1.00 47.88 118 SER A O 1
ATOM 970 N N . LEU A 1 119 ? 17.987 10.690 -9.415 1.00 42.03 119 LEU A N 1
ATOM 971 C CA . LEU A 1 119 ? 19.067 11.662 -9.608 1.00 42.03 119 LEU A CA 1
ATOM 972 C C . LEU A 1 119 ? 20.272 11.068 -10.356 1.00 42.03 119 LEU A C 1
ATOM 974 O O . LEU A 1 119 ? 20.982 11.810 -11.021 1.00 42.03 119 LEU A O 1
ATOM 978 N N . ASP A 1 120 ? 20.434 9.741 -10.353 1.00 40.22 120 ASP A N 1
ATOM 979 C CA . ASP A 1 120 ? 21.515 9.051 -11.059 1.00 40.22 120 ASP A CA 1
ATOM 980 C C . ASP A 1 120 ? 20.976 8.039 -12.078 1.00 40.22 120 ASP A C 1
ATOM 982 O O . ASP A 1 120 ? 20.751 6.869 -11.754 1.00 40.22 120 ASP A O 1
ATOM 986 N N . LYS A 1 121 ? 20.814 8.506 -13.326 1.00 42.09 121 LYS A N 1
ATOM 987 C CA . LYS A 1 121 ? 21.061 7.808 -14.614 1.00 42.09 121 LYS A CA 1
ATOM 988 C C . LYS A 1 121 ? 20.157 8.336 -15.738 1.00 42.09 121 LYS A C 1
ATOM 990 O O . LYS A 1 121 ? 19.500 7.558 -16.423 1.00 42.09 121 LYS A O 1
ATOM 995 N N . ASP A 1 122 ? 20.297 9.618 -16.057 1.00 38.94 122 ASP A N 1
ATOM 996 C CA . ASP A 1 122 ? 20.567 9.960 -17.456 1.00 38.94 122 ASP A CA 1
ATOM 997 C C . ASP A 1 122 ? 22.041 9.638 -17.724 1.00 38.94 122 ASP A C 1
ATOM 999 O O . ASP A 1 122 ? 22.906 10.503 -17.822 1.00 38.94 122 ASP A O 1
ATOM 1003 N N . LYS A 1 123 ? 22.364 8.342 -17.818 1.00 38.62 123 LYS A N 1
ATOM 1004 C CA . LYS A 1 123 ? 23.494 7.969 -18.662 1.00 38.62 123 LYS A CA 1
ATOM 1005 C C . LYS A 1 123 ? 22.943 7.982 -20.073 1.00 38.62 123 LYS A C 1
ATOM 1007 O O . LYS A 1 123 ? 22.416 6.969 -20.533 1.00 38.62 123 LYS A O 1
ATOM 1012 N N . HIS A 1 124 ? 23.053 9.142 -20.726 1.00 34.75 124 HIS A N 1
ATOM 1013 C CA . HIS A 1 124 ? 23.128 9.215 -22.177 1.00 34.75 124 HIS A CA 1
ATOM 1014 C C . HIS A 1 124 ? 24.076 8.111 -22.636 1.00 34.75 124 HIS A C 1
ATOM 1016 O O . HIS A 1 124 ? 25.295 8.203 -22.511 1.00 34.75 124 HIS A O 1
ATOM 1022 N N . SER A 1 125 ? 23.486 7.021 -23.104 1.00 37.09 125 SER A N 1
ATOM 1023 C CA . SER A 1 125 ? 24.188 6.037 -23.902 1.00 37.09 125 SER A CA 1
ATOM 1024 C C . SER A 1 125 ? 24.230 6.654 -25.293 1.00 37.09 125 SER A C 1
ATOM 1026 O O . SER A 1 125 ? 23.371 6.375 -26.123 1.00 37.09 125 SER A O 1
ATOM 1028 N N . HIS A 1 126 ? 25.148 7.604 -25.487 1.00 34.28 126 HIS A N 1
ATOM 1029 C CA . HIS A 1 126 ? 25.572 7.970 -26.826 1.00 34.28 126 HIS A CA 1
ATOM 1030 C C . HIS A 1 126 ? 26.312 6.755 -27.382 1.00 34.28 126 HIS A C 1
ATOM 1032 O O . HIS A 1 126 ? 27.370 6.379 -26.876 1.00 34.28 126 HIS A O 1
ATOM 1038 N N . VAL A 1 127 ? 25.652 6.098 -28.335 1.00 35.25 127 VAL A N 1
ATOM 1039 C CA . VAL A 1 127 ? 26.313 5.319 -29.385 1.00 35.25 127 VAL A CA 1
ATOM 1040 C C . VAL A 1 127 ? 27.114 6.290 -30.240 1.00 35.25 127 VAL A C 1
ATOM 1042 O O . VAL A 1 127 ? 26.571 7.390 -30.503 1.00 35.25 127 VAL A O 1
#

Mean predicted aligned error: 9.58 Å

pLDDT: mean 73.88, std 15.66, range [34.28, 92.62]

Nearest PDB structures (foldseek):
  6g5o-assembly2_B  TM=4.742E-01  e=2.961E+00  Zobellia galactanivorans
  6g5o-assembly1_A  TM=5.092E-01  e=4.919E+00  Zobellia galactanivorans
  5m4s-assembly1_A  TM=2.647E-01  e=9.882E+00  Homo sapiens

Foldseek 3Di:
DCVVCPDPLLDDDDQPVVVVCLVVLQWAWFDDPNFIAIAGQFPVQQQPDRVVVPPDGVVNRHRPTDDDPDPSHHDLQSSLVSLLVSVVVSVVVCVGRVDDPVNVVRNVVSNVVVVVVVVDDPPPPDD

Solvent-accessible surface area (backbone atoms only — not comparable to full-atom values): 7494 Å² total; per-residue (Å²): 125,78,73,74,68,73,40,77,36,71,53,78,92,60,57,71,68,56,41,54,33,43,77,70,37,37,26,44,64,38,56,56,96,90,42,46,21,33,35,66,42,26,69,83,48,26,83,42,69,39,79,90,74,55,98,40,30,47,50,75,43,47,67,34,70,68,81,72,98,56,91,77,60,51,50,62,70,61,54,34,52,51,26,48,52,32,51,56,49,37,65,75,38,44,93,65,19,69,73,49,77,71,58,56,47,44,49,52,50,38,39,49,61,41,54,61,50,71,73,59,70,89,67,79,77,76,126

Sequence (127 aa):
NLSDTNHPRNCLRLATEIEHAFDKKYLTITKENGQLKIFLLSKTISSQRITTVSSHTFGDIHQAPLLFKNRNRPYHRMLALHCYSAFEEAKKKQKEFLLTDADCHYSTNYIQDLLNKSLDKDKHSHV

Secondary structure (DSSP, 8-state):
-GGGTS-TTS-----HHHHHHHHTTSEEEEEETTEEEEEES-GGGTT-B-TTTSS-BTGGGTTPBPPPSSS-PPPHHHHHHHHHHHHHHHHHTHHHH---HHHHHHHHHHHHHHHHHHHS-------